Protein AF-A0A8F9TSV1-F1 (afdb_monomer)

Sequence (126 aa):
MSAEQVILVVDRMYGSKIVDLPASAALWIVDSPANQPFISEVKKKFTPAVRGDLSWFKDSPQLSPASLAAQKIDTIEDHHGEYSQHPAYSRLTIIGTSPDGELCALLEKDGFKLTLSNDREIEFER

Foldseek 3Di:
DDAAEEEEELALQCAQVLLVDDLLHAYEYEDHPRHPVCLVVNVVVNDPVHNYHYHYDYDDVVDQSLVVVQVCPVVLCVPFNPVHDVVGHFKYKYFAAFDDPVSQVSVVVVVWDWPDGDHTMTMIGD

pLDDT: mean 92.38, std 8.75, range [43.25, 98.44]

Secondary structure (DSSP, 8-state):
-PPEEEEEE--TT-GGGGGGS-TTSEEEEEE-TTTHHHHHHHHTT--TTSS--EEEEE--TTS-HHHHHHHHHHHHHHHHSTTT-SSPEEEEEEES----HHHHHHHHHTT-EEEEE-SSEEEEE-

Nearest PDB structures (foldseek):
  3ksu-assembly1_B  TM=5.552E-01  e=1.288E-01  Oenococcus oeni PSU-1
  4zb3-assembly1_A-2  TM=4.672E-01  e=3.565E-01  Arabidopsis thaliana
  4zbp-assembly2_C-2  TM=4.546E-01  e=3.345E-01  Arabidopsis thaliana
  2ckd-assembly2_B  TM=3.188E-01  e=4.958E-02  Mycobacterium leprae
  3fxt-assembly1_A  TM=5.021E-01  e=8.153E-01  Homo sapiens

Organism: NCBI:txid2862869

Radius of gyration: 13.69 Å; Cα contacts (8 Å, |Δi|>4): 231; chains: 1; bounding box: 37×27×33 Å

Structure (mmCIF, N/CA/C/O backbone):
data_AF-A0A8F9TSV1-F1
#
_entry.id   AF-A0A8F9TSV1-F1
#
loop_
_atom_site.group_PDB
_atom_site.id
_atom_site.type_symbol
_atom_site.label_atom_id
_atom_site.label_alt_id
_atom_site.label_comp_id
_atom_site.label_asym_id
_atom_site.label_entity_id
_atom_site.label_seq_id
_atom_site.pdbx_PDB_ins_code
_atom_site.Cartn_x
_atom_site.Cartn_y
_atom_site.Cartn_z
_atom_site.occupancy
_atom_site.B_iso_or_equiv
_atom_site.auth_seq_id
_atom_site.auth_comp_id
_atom_site.auth_asym_id
_atom_site.auth_atom_id
_atom_site.pdbx_PDB_model_num
ATOM 1 N N . MET A 1 1 ? 13.103 -13.186 -12.655 1.00 43.25 1 MET A N 1
ATOM 2 C CA . MET A 1 1 ? 13.081 -11.732 -12.393 1.00 43.25 1 MET A CA 1
ATOM 3 C C . MET A 1 1 ? 12.181 -11.539 -11.185 1.00 43.25 1 MET A C 1
ATOM 5 O O . MET A 1 1 ? 11.143 -12.184 -11.154 1.00 43.25 1 MET A O 1
ATOM 9 N N . SER A 1 2 ? 12.604 -10.811 -10.153 1.00 50.31 2 SER A N 1
ATOM 10 C CA . SER A 1 2 ? 11.741 -10.541 -8.994 1.00 50.31 2 SER A CA 1
ATOM 11 C C . SER A 1 2 ? 10.615 -9.596 -9.418 1.00 50.31 2 SER A C 1
ATOM 13 O O . SER A 1 2 ? 10.913 -8.595 -10.072 1.00 50.31 2 SER A O 1
ATOM 15 N N . ALA A 1 3 ? 9.366 -9.913 -9.072 1.00 60.25 3 ALA A N 1
ATOM 16 C CA . ALA A 1 3 ? 8.236 -9.001 -9.236 1.00 60.25 3 ALA A CA 1
ATOM 17 C C . ALA A 1 3 ? 8.532 -7.674 -8.519 1.00 60.25 3 ALA A C 1
ATOM 19 O O . ALA A 1 3 ? 9.012 -7.685 -7.383 1.00 60.25 3 ALA A O 1
ATOM 20 N N . GLU A 1 4 ? 8.288 -6.549 -9.191 1.00 87.94 4 GLU A N 1
ATOM 21 C CA . GLU A 1 4 ? 8.277 -5.239 -8.537 1.00 87.94 4 GLU A CA 1
ATOM 22 C C . GLU A 1 4 ? 7.031 -5.167 -7.648 1.00 87.94 4 GLU A C 1
ATOM 24 O O . GLU A 1 4 ? 5.928 -5.523 -8.079 1.00 87.94 4 GLU A O 1
ATOM 29 N N . GLN A 1 5 ? 7.230 -4.771 -6.391 1.00 93.88 5 GLN A N 1
ATOM 30 C CA . GLN A 1 5 ? 6.201 -4.787 -5.355 1.00 93.88 5 GLN A CA 1
ATOM 31 C C . GLN A 1 5 ? 5.855 -3.364 -4.927 1.00 93.88 5 GLN A C 1
ATOM 33 O O . GLN A 1 5 ? 6.744 -2.577 -4.595 1.00 93.88 5 GLN A O 1
ATOM 38 N N . VAL A 1 6 ? 4.555 -3.085 -4.851 1.00 96.44 6 VAL A N 1
ATOM 39 C CA . VAL A 1 6 ? 3.995 -1.890 -4.217 1.00 96.44 6 VAL A CA 1
ATOM 40 C C . VAL A 1 6 ? 3.291 -2.299 -2.923 1.00 96.44 6 VAL A C 1
ATOM 42 O O . VAL A 1 6 ? 2.554 -3.285 -2.890 1.00 96.44 6 VAL A O 1
ATOM 45 N N . ILE A 1 7 ? 3.504 -1.540 -1.850 1.00 97.69 7 ILE A N 1
ATOM 46 C CA . ILE A 1 7 ? 2.799 -1.681 -0.575 1.00 97.69 7 ILE A CA 1
ATOM 47 C C . ILE A 1 7 ? 2.042 -0.383 -0.298 1.00 97.69 7 ILE A C 1
ATOM 49 O O . ILE A 1 7 ? 2.642 0.674 -0.100 1.00 97.69 7 ILE A O 1
ATOM 53 N N . LEU A 1 8 ? 0.717 -0.478 -0.246 1.00 98.38 8 LEU A N 1
ATOM 54 C CA . L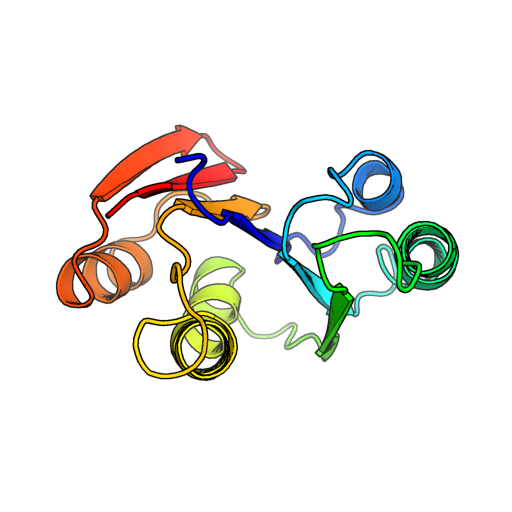EU A 1 8 ? -0.201 0.612 0.050 1.00 98.38 8 LEU A CA 1
ATOM 55 C C . LEU A 1 8 ? -0.738 0.481 1.480 1.00 98.38 8 LEU A C 1
ATOM 57 O O . LEU A 1 8 ? -1.536 -0.399 1.792 1.00 98.38 8 LEU A O 1
ATOM 61 N N . VAL A 1 9 ? -0.332 1.386 2.362 1.00 98.38 9 VAL A N 1
ATOM 62 C CA . VAL A 1 9 ? -0.787 1.459 3.753 1.00 98.38 9 VAL A CA 1
ATOM 63 C C . VAL A 1 9 ? -1.920 2.478 3.867 1.00 98.38 9 VAL A C 1
ATOM 65 O O . VAL A 1 9 ? -1.689 3.688 3.861 1.00 98.38 9 VAL A O 1
ATOM 68 N N . VAL A 1 10 ? -3.147 1.980 4.018 1.00 98.38 10 VAL A N 1
ATOM 69 C CA . VAL A 1 10 ? -4.356 2.762 4.338 1.00 98.38 10 VAL A CA 1
ATOM 70 C C . VAL A 1 10 ? -4.784 2.625 5.805 1.00 98.38 10 VAL A C 1
ATOM 72 O O . VAL A 1 10 ? -5.704 3.316 6.247 1.00 98.38 10 VAL A O 1
ATOM 75 N N . ASP A 1 11 ? -4.100 1.782 6.589 1.00 97.88 11 ASP A N 1
ATOM 76 C CA . ASP A 1 11 ? -4.260 1.727 8.045 1.00 97.88 11 ASP A CA 1
ATOM 77 C C . ASP A 1 11 ? -3.752 3.031 8.683 1.00 97.88 11 ASP A C 1
ATOM 79 O O . ASP A 1 11 ? -2.550 3.300 8.783 1.00 97.88 11 ASP A O 1
ATOM 83 N N . ARG A 1 12 ? -4.695 3.844 9.161 1.00 97.25 12 ARG A N 1
ATOM 84 C CA . ARG A 1 12 ? -4.418 5.110 9.852 1.00 97.25 12 ARG A CA 1
ATOM 85 C C . ARG A 1 12 ? -3.692 4.920 11.178 1.00 97.25 12 ARG A C 1
ATOM 87 O O . ARG A 1 12 ? -3.154 5.895 11.689 1.00 97.25 12 ARG A O 1
ATOM 94 N N . MET A 1 13 ? -3.698 3.715 11.739 1.00 97.38 13 MET A N 1
ATOM 95 C CA . MET A 1 13 ? -3.101 3.371 13.028 1.00 97.38 13 MET A CA 1
ATOM 96 C C . MET A 1 13 ? -1.909 2.415 12.884 1.00 97.38 13 MET A C 1
ATOM 98 O O . MET A 1 13 ? -1.465 1.849 13.886 1.00 97.38 13 MET A O 1
ATOM 102 N N . TYR A 1 14 ? -1.368 2.244 11.672 1.00 97.31 14 TYR A N 1
ATOM 103 C CA . TYR A 1 14 ? -0.242 1.337 11.431 1.00 97.31 14 TYR A CA 1
ATOM 104 C C . TYR A 1 14 ? 0.999 1.734 12.243 1.00 97.31 14 TYR A C 1
ATOM 106 O O . TYR A 1 14 ? 1.667 0.885 12.843 1.00 97.31 14 TYR A O 1
ATOM 114 N N . GLY A 1 15 ? 1.252 3.043 12.326 1.00 96.38 15 GLY A N 1
ATOM 115 C CA . GLY A 1 15 ? 2.200 3.655 13.245 1.00 96.38 15 GLY A CA 1
ATOM 116 C C . GLY A 1 15 ? 3.633 3.179 13.038 1.00 96.38 15 GLY A C 1
ATOM 117 O O . GLY A 1 15 ? 4.152 3.179 11.924 1.00 96.38 15 GLY A O 1
ATOM 118 N N . SER A 1 16 ? 4.287 2.760 14.122 1.00 96.62 16 SER A N 1
ATOM 119 C CA . SER A 1 16 ? 5.706 2.383 14.107 1.00 96.62 16 SER A CA 1
ATOM 120 C C . SER A 1 16 ? 6.018 1.196 13.199 1.00 96.62 16 SER A C 1
ATOM 122 O O . SER A 1 16 ? 7.150 1.067 12.746 1.00 96.62 16 SER A O 1
ATOM 124 N N . LYS A 1 17 ? 5.024 0.357 12.884 1.00 96.31 17 LYS A N 1
ATOM 125 C CA . LYS A 1 17 ? 5.196 -0.811 12.007 1.00 96.31 17 LYS A CA 1
ATOM 126 C C . LYS A 1 17 ? 5.597 -0.434 10.582 1.00 96.31 17 LYS A C 1
ATOM 128 O O . LYS A 1 17 ? 6.139 -1.274 9.873 1.00 96.31 17 LYS A O 1
ATOM 133 N N . ILE A 1 18 ? 5.377 0.818 10.161 1.00 94.69 18 ILE A N 1
ATOM 134 C CA . ILE A 1 18 ? 5.875 1.320 8.870 1.00 94.69 18 ILE A CA 1
ATOM 135 C C . ILE A 1 18 ? 7.394 1.140 8.779 1.00 94.69 18 ILE A C 1
ATOM 137 O O . ILE A 1 18 ? 7.917 0.821 7.715 1.00 94.69 18 ILE A O 1
ATOM 141 N N . VAL A 1 19 ? 8.110 1.317 9.894 1.00 93.50 19 VAL A N 1
ATOM 142 C CA . VAL A 1 19 ? 9.570 1.209 9.933 1.00 93.50 19 VAL A CA 1
ATOM 143 C C . VAL A 1 19 ? 10.024 -0.192 9.521 1.00 93.50 19 VAL A C 1
ATOM 145 O O . VAL A 1 19 ? 11.077 -0.315 8.906 1.00 93.50 19 VAL A O 1
ATOM 148 N N . ASP A 1 20 ? 9.238 -1.233 9.768 1.00 94.31 20 ASP A N 1
ATOM 149 C CA . ASP A 1 20 ? 9.617 -2.611 9.449 1.00 94.31 20 ASP A CA 1
ATOM 150 C C . ASP A 1 20 ? 9.294 -3.015 8.000 1.00 94.31 20 ASP A C 1
ATOM 152 O O . ASP A 1 20 ? 9.679 -4.102 7.566 1.00 94.31 20 ASP A O 1
ATOM 156 N N . LEU A 1 21 ? 8.626 -2.148 7.227 1.00 93.81 21 LEU A N 1
ATOM 157 C CA . LEU A 1 21 ? 8.321 -2.420 5.824 1.00 93.81 21 LEU A CA 1
ATOM 158 C C . LEU A 1 21 ? 9.599 -2.462 4.965 1.00 93.81 21 LEU A C 1
ATOM 160 O O . LEU A 1 21 ? 10.541 -1.691 5.192 1.00 93.81 21 LEU A O 1
ATOM 164 N N . PRO A 1 22 ? 9.647 -3.350 3.956 1.00 91.94 22 PRO A N 1
ATOM 165 C CA . PRO A 1 22 ? 10.830 -3.525 3.130 1.00 91.94 22 PRO A CA 1
ATOM 166 C C . PRO A 1 22 ? 11.085 -2.283 2.273 1.00 91.94 22 PRO A C 1
ATOM 168 O O . PRO A 1 22 ? 10.268 -1.908 1.439 1.00 91.94 22 PRO A O 1
ATOM 171 N N . ALA A 1 23 ? 12.273 -1.692 2.410 1.00 87.88 23 ALA A N 1
ATOM 172 C CA . ALA A 1 23 ? 12.673 -0.537 1.601 1.00 87.88 23 ALA A CA 1
ATOM 173 C C . ALA A 1 23 ? 12.895 -0.882 0.113 1.00 87.88 23 ALA A C 1
ATOM 175 O O . ALA A 1 23 ? 13.031 0.005 -0.718 1.00 87.88 23 ALA A O 1
ATOM 176 N N . SER A 1 24 ? 12.950 -2.171 -0.240 1.00 89.25 24 SER A N 1
ATOM 177 C CA . SER A 1 24 ? 13.016 -2.622 -1.634 1.00 89.25 24 SER A CA 1
ATOM 178 C C . SER A 1 24 ? 11.682 -2.522 -2.377 1.00 89.25 24 SER A C 1
ATOM 180 O O . SER A 1 24 ? 11.692 -2.675 -3.592 1.00 89.25 24 SER A O 1
ATOM 182 N N . ALA A 1 25 ? 10.567 -2.315 -1.670 1.00 91.69 25 ALA A N 1
ATOM 183 C CA .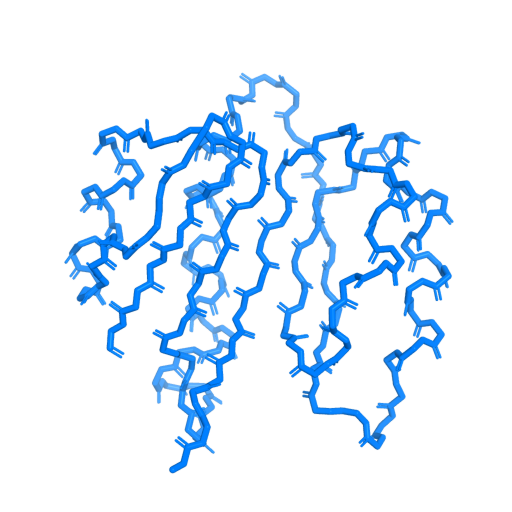 ALA A 1 25 ? 9.251 -2.108 -2.263 1.00 91.69 25 ALA A CA 1
ATOM 184 C C . ALA A 1 25 ? 8.932 -0.613 -2.377 1.00 91.69 25 ALA A C 1
ATOM 186 O O . ALA A 1 25 ? 9.420 0.198 -1.586 1.00 91.69 25 ALA A O 1
ATOM 187 N N . ALA A 1 26 ? 8.075 -0.273 -3.333 1.00 93.69 26 ALA A N 1
ATOM 188 C CA . ALA A 1 26 ? 7.448 1.035 -3.416 1.00 93.69 26 ALA A CA 1
ATOM 189 C C . ALA A 1 26 ? 6.416 1.187 -2.292 1.00 93.69 26 ALA A C 1
ATOM 191 O O . ALA A 1 26 ? 5.482 0.391 -2.199 1.00 93.69 26 ALA A O 1
ATOM 192 N N . LEU A 1 27 ? 6.578 2.174 -1.412 1.00 95.81 27 LEU A N 1
ATOM 193 C CA . LEU A 1 27 ? 5.703 2.387 -0.260 1.00 95.81 27 LEU A CA 1
ATOM 194 C C . LEU A 1 27 ? 4.805 3.601 -0.475 1.00 95.81 27 LEU A C 1
ATOM 196 O O . LEU A 1 27 ? 5.285 4.720 -0.640 1.00 95.81 27 LEU A O 1
ATOM 200 N N . TRP A 1 28 ? 3.497 3.387 -0.373 1.00 97.75 28 TRP A N 1
ATOM 201 C CA . TRP A 1 28 ? 2.473 4.427 -0.406 1.00 97.75 28 TRP A CA 1
ATOM 202 C C . TRP A 1 28 ? 1.739 4.458 0.928 1.00 97.75 28 TRP A C 1
ATOM 204 O O . TRP A 1 28 ? 1.152 3.460 1.329 1.00 97.75 28 TRP A O 1
ATOM 214 N N . ILE A 1 29 ? 1.767 5.584 1.642 1.00 97.88 29 ILE A N 1
ATOM 215 C CA . ILE A 1 29 ? 1.301 5.639 3.036 1.00 97.88 29 ILE A CA 1
ATOM 216 C C . ILE A 1 29 ? 0.301 6.772 3.246 1.00 97.88 29 ILE A C 1
ATOM 218 O O . ILE A 1 29 ? 0.567 7.923 2.895 1.00 97.88 29 ILE A O 1
ATOM 222 N N . VAL A 1 30 ? -0.826 6.469 3.891 1.00 97.94 30 VAL A N 1
ATOM 223 C CA . VAL A 1 30 ? -1.744 7.504 4.370 1.00 97.94 30 VAL A CA 1
ATOM 224 C C . VAL A 1 30 ? -1.091 8.334 5.483 1.00 97.94 30 VAL A C 1
ATOM 226 O O . VAL A 1 30 ? -0.650 7.811 6.511 1.00 97.94 30 VAL A O 1
ATOM 229 N N . ASP A 1 31 ? -1.048 9.647 5.279 1.00 96.38 31 ASP A N 1
ATOM 230 C CA . ASP A 1 31 ? -0.580 10.632 6.251 1.00 96.38 31 ASP A CA 1
ATOM 231 C C . ASP A 1 31 ? -1.643 10.825 7.338 1.00 96.38 31 ASP A C 1
ATOM 233 O O . ASP A 1 31 ? -2.613 11.570 7.175 1.00 96.38 31 ASP A O 1
ATOM 237 N N . SER A 1 32 ? -1.470 10.091 8.436 1.00 96.69 32 SER A N 1
ATOM 238 C CA . SER A 1 32 ? -2.309 10.142 9.631 1.00 96.69 32 SER A CA 1
ATOM 239 C C . SER A 1 32 ? -1.486 10.580 10.848 1.00 96.69 32 SER A C 1
ATOM 241 O O . SER A 1 32 ? -0.268 10.379 10.869 1.00 96.69 32 SER A O 1
ATOM 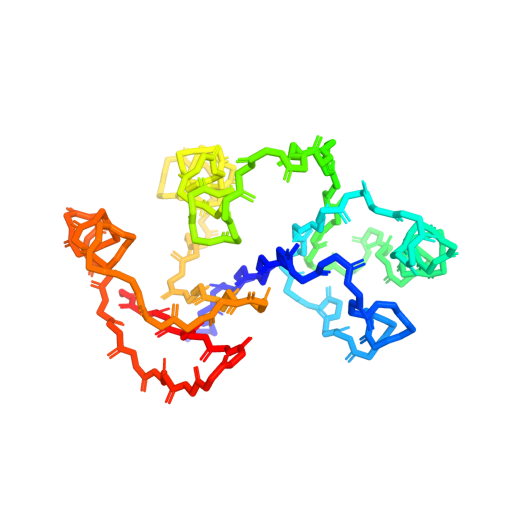243 N N . PRO A 1 33 ? -2.121 11.075 11.929 1.00 96.69 33 PRO A N 1
ATOM 244 C CA . PRO A 1 33 ? -1.406 11.424 13.157 1.00 96.69 33 PRO A CA 1
ATOM 245 C C . PRO A 1 33 ? -0.550 10.290 13.745 1.00 96.69 33 PRO A C 1
ATOM 247 O O . PRO A 1 33 ? 0.478 10.566 14.357 1.00 96.69 33 PRO A O 1
ATOM 250 N N . ALA A 1 34 ? -0.949 9.023 13.567 1.00 97.25 34 ALA A N 1
ATOM 251 C CA . ALA A 1 34 ? -0.180 7.883 14.067 1.00 97.25 34 ALA A CA 1
ATOM 252 C C . 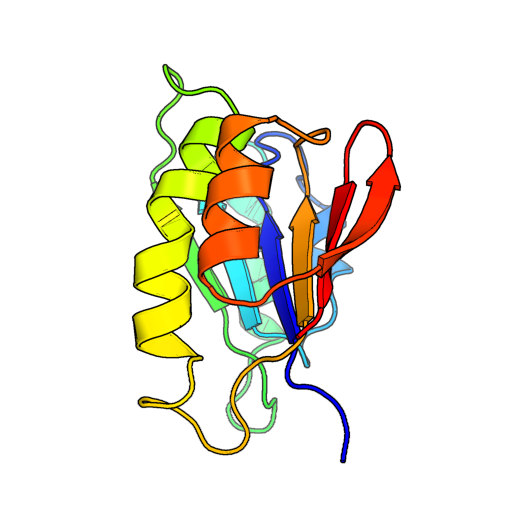ALA A 1 34 ? 0.976 7.490 13.134 1.00 97.25 34 ALA A C 1
ATOM 254 O O . ALA A 1 34 ? 2.011 7.038 13.616 1.00 97.25 34 ALA A O 1
ATOM 255 N N . ASN A 1 35 ? 0.820 7.669 11.819 1.00 97.19 35 ASN A N 1
ATOM 256 C CA . ASN A 1 35 ? 1.820 7.294 10.818 1.00 97.19 35 ASN A CA 1
ATOM 257 C C . ASN A 1 35 ? 2.898 8.376 10.647 1.00 97.19 35 ASN A C 1
ATOM 259 O O . ASN A 1 35 ? 4.078 8.060 10.484 1.00 97.19 35 ASN A O 1
ATOM 263 N N . GLN A 1 36 ? 2.504 9.652 10.721 1.00 94.88 36 GLN A N 1
ATOM 264 C CA . GLN A 1 36 ? 3.341 10.811 10.404 1.00 94.88 36 GLN A CA 1
ATOM 265 C C . GLN A 1 36 ? 4.704 10.828 11.120 1.00 94.88 36 GLN A C 1
ATOM 267 O O . GLN A 1 36 ? 5.708 11.057 10.433 1.00 94.88 36 GLN A O 1
ATOM 272 N N . PRO A 1 37 ? 4.808 10.521 12.433 1.00 95.19 37 PRO A N 1
ATOM 273 C CA . PRO A 1 37 ? 6.099 10.533 13.123 1.00 95.19 37 PRO A CA 1
ATOM 274 C C . PRO A 1 37 ? 7.124 9.582 12.488 1.00 95.19 37 PRO A C 1
ATOM 276 O O . PRO A 1 37 ? 8.316 9.893 12.424 1.00 95.19 37 PRO A O 1
ATOM 279 N N . PHE A 1 38 ? 6.654 8.454 11.951 1.00 95.50 38 PHE A N 1
ATOM 280 C CA . PHE A 1 38 ? 7.491 7.378 11.426 1.00 95.50 38 PHE A CA 1
ATOM 281 C C . PHE A 1 38 ? 7.822 7.534 9.939 1.00 95.50 38 PHE A C 1
ATOM 283 O O . PHE A 1 38 ? 8.841 7.008 9.495 1.00 95.50 38 PHE A O 1
ATOM 290 N N . ILE A 1 39 ? 7.052 8.316 9.170 1.00 90.81 39 ILE A N 1
ATOM 291 C CA . ILE A 1 39 ? 7.360 8.603 7.753 1.00 90.81 39 ILE A CA 1
ATOM 292 C C . ILE A 1 39 ? 8.767 9.210 7.620 1.00 90.81 39 ILE A C 1
ATOM 294 O O . ILE A 1 39 ? 9.537 8.838 6.732 1.00 90.81 39 ILE A O 1
ATOM 298 N N . SER A 1 40 ? 9.143 10.109 8.536 1.00 86.31 40 SER A N 1
ATOM 299 C CA . SER A 1 40 ? 10.471 10.740 8.536 1.00 86.31 40 SER A CA 1
ATOM 300 C C . SER A 1 40 ? 11.614 9.752 8.801 1.00 86.31 40 SER A C 1
ATOM 302 O O . SER A 1 40 ? 12.710 9.902 8.257 1.00 86.31 40 SER A O 1
ATOM 304 N N . GLU A 1 41 ? 11.364 8.733 9.621 1.00 89.19 41 GLU A N 1
ATOM 305 C CA . GLU A 1 41 ? 12.322 7.682 9.944 1.00 89.19 41 GLU A CA 1
ATOM 306 C C . GLU A 1 41 ? 12.483 6.716 8.772 1.00 89.19 41 GLU A C 1
ATOM 308 O O . GLU A 1 41 ? 13.602 6.410 8.362 1.00 89.19 41 GLU A O 1
ATOM 313 N N . VAL A 1 42 ? 11.363 6.321 8.171 1.00 88.31 42 VAL A N 1
ATOM 314 C CA . VAL A 1 42 ? 11.309 5.446 6.999 1.00 88.31 42 VAL A CA 1
ATOM 315 C C . VAL A 1 42 ? 12.028 6.094 5.824 1.00 88.31 42 VAL A C 1
ATOM 317 O O . VAL A 1 42 ? 12.846 5.441 5.185 1.00 88.31 42 VAL A O 1
ATOM 320 N N . LYS A 1 43 ? 11.851 7.403 5.609 1.00 87.62 43 LYS A N 1
ATOM 321 C CA . LYS A 1 43 ? 12.547 8.155 4.554 1.00 87.62 43 LYS A CA 1
ATOM 322 C C . LYS A 1 43 ? 14.071 8.009 4.606 1.00 87.62 43 LYS A C 1
ATOM 324 O O . LYS A 1 43 ? 14.708 8.010 3.560 1.00 87.62 43 LYS A O 1
ATOM 329 N N . LYS A 1 44 ? 14.671 7.837 5.790 1.00 87.44 44 LYS A N 1
ATOM 330 C CA . LYS A 1 44 ? 16.128 7.631 5.927 1.00 87.44 44 LYS A CA 1
ATOM 331 C C . LYS A 1 44 ? 16.598 6.300 5.327 1.00 87.44 44 LYS A C 1
ATOM 333 O O . LYS A 1 44 ? 17.780 6.165 5.029 1.00 87.44 44 LYS A O 1
ATOM 338 N N . LYS A 1 45 ? 15.691 5.331 5.159 1.00 84.31 45 LYS A N 1
ATOM 339 C CA . LYS A 1 45 ? 15.956 4.024 4.539 1.00 84.31 45 LYS A CA 1
ATOM 340 C C . LYS A 1 45 ? 15.939 4.093 3.011 1.00 84.31 45 LYS A C 1
ATOM 342 O O . LYS A 1 45 ? 16.640 3.320 2.369 1.00 84.31 45 LYS A O 1
ATOM 347 N N . PHE A 1 46 ? 15.191 5.035 2.439 1.00 81.50 46 PHE A N 1
ATOM 348 C CA . PHE A 1 46 ? 15.093 5.253 0.997 1.00 81.50 46 PHE A CA 1
ATOM 349 C C . PHE A 1 46 ? 16.237 6.155 0.528 1.00 81.50 46 PHE A C 1
ATOM 351 O O . PHE A 1 46 ? 16.142 7.382 0.517 1.00 81.50 46 PHE A O 1
ATOM 358 N N . THR A 1 47 ? 17.364 5.526 0.193 1.00 78.75 47 THR A N 1
ATOM 359 C CA . THR A 1 47 ? 18.541 6.192 -0.390 1.00 78.75 47 THR A CA 1
ATOM 360 C C . THR A 1 47 ? 18.574 5.976 -1.906 1.00 78.75 47 THR A C 1
ATOM 362 O O . THR A 1 47 ? 17.940 5.039 -2.379 1.00 78.75 47 THR A O 1
ATOM 365 N N . PRO A 1 48 ? 19.357 6.745 -2.689 1.00 72.50 48 PRO A N 1
ATOM 366 C CA . PRO A 1 48 ? 19.479 6.515 -4.135 1.00 72.50 48 PRO A CA 1
ATOM 367 C C . PRO A 1 48 ? 19.970 5.111 -4.534 1.00 72.50 48 PRO A C 1
ATOM 369 O O . PRO A 1 48 ? 19.824 4.718 -5.684 1.00 72.50 48 PRO A O 1
ATOM 372 N N . ALA A 1 49 ? 20.585 4.367 -3.607 1.00 66.19 49 ALA A N 1
ATOM 373 C CA . ALA A 1 49 ? 21.031 2.990 -3.825 1.00 66.19 49 ALA A CA 1
ATOM 374 C C . ALA A 1 49 ? 19.923 1.944 -3.585 1.00 66.19 49 ALA A C 1
ATOM 376 O O . ALA A 1 49 ? 20.123 0.761 -3.854 1.00 66.19 49 ALA A O 1
ATOM 377 N N . VAL A 1 50 ? 18.777 2.361 -3.045 1.00 74.19 50 VAL A N 1
ATOM 378 C CA . VAL A 1 50 ? 17.617 1.514 -2.773 1.00 74.19 50 VAL A CA 1
ATOM 379 C C . VAL A 1 50 ? 16.626 1.658 -3.924 1.00 74.19 50 VAL A C 1
ATOM 381 O O . VAL A 1 50 ? 16.380 2.759 -4.400 1.00 74.19 50 VAL A O 1
ATOM 384 N N . ARG A 1 51 ? 16.086 0.525 -4.384 1.00 70.44 51 ARG A N 1
ATOM 385 C CA . ARG A 1 51 ? 15.200 0.459 -5.556 1.00 70.44 51 ARG A CA 1
ATOM 386 C C . ARG A 1 51 ? 13.791 0.987 -5.285 1.00 70.44 51 ARG A C 1
ATOM 388 O O . ARG A 1 51 ? 13.177 1.520 -6.199 1.00 70.44 51 ARG A O 1
ATOM 395 N N . GLY A 1 52 ? 13.289 0.808 -4.063 1.00 78.31 52 GLY A N 1
ATOM 396 C CA . GLY A 1 52 ? 11.959 1.275 -3.690 1.00 78.31 52 GLY A CA 1
ATOM 397 C C . GLY A 1 52 ? 11.881 2.797 -3.612 1.00 78.31 52 GLY A C 1
ATOM 398 O O . GLY A 1 52 ? 12.894 3.496 -3.548 1.00 78.31 52 GLY A O 1
ATOM 399 N N . ASP A 1 53 ? 10.659 3.304 -3.557 1.00 87.31 53 ASP A N 1
ATOM 400 C CA . ASP A 1 53 ? 10.342 4.703 -3.314 1.00 87.31 53 ASP A CA 1
ATOM 401 C C . ASP A 1 53 ? 9.368 4.851 -2.137 1.00 87.31 53 ASP A C 1
ATOM 403 O O . ASP A 1 53 ? 8.773 3.891 -1.651 1.00 87.31 53 ASP A O 1
ATOM 407 N N . LEU A 1 54 ? 9.264 6.073 -1.619 1.00 92.31 54 LEU A N 1
ATOM 408 C CA . LEU A 1 54 ? 8.365 6.406 -0.523 1.00 92.31 54 LEU A CA 1
ATOM 409 C C . LEU A 1 54 ? 7.496 7.590 -0.930 1.00 92.31 54 LEU A C 1
ATOM 411 O O . LEU A 1 54 ? 7.992 8.710 -1.076 1.00 92.31 54 LEU A O 1
ATOM 415 N N . SER A 1 55 ? 6.198 7.338 -1.009 1.00 94.94 55 SER A N 1
ATOM 416 C CA . SER A 1 55 ? 5.146 8.316 -1.246 1.00 94.94 55 SER A CA 1
ATOM 417 C C . SER A 1 55 ? 4.185 8.343 -0.059 1.00 94.94 55 SER A C 1
ATOM 419 O O . SER A 1 55 ? 3.854 7.315 0.532 1.00 94.94 55 SER A O 1
ATOM 421 N N . TRP A 1 56 ? 3.706 9.530 0.305 1.00 95.12 56 TRP A N 1
ATOM 422 C CA . TRP A 1 56 ? 2.633 9.678 1.286 1.00 95.12 56 TRP A CA 1
ATOM 423 C C . TRP A 1 56 ? 1.545 10.600 0.752 1.00 95.12 56 TRP A C 1
ATOM 425 O O . TRP A 1 56 ? 1.810 11.516 -0.028 1.00 95.12 56 TRP A O 1
ATOM 435 N 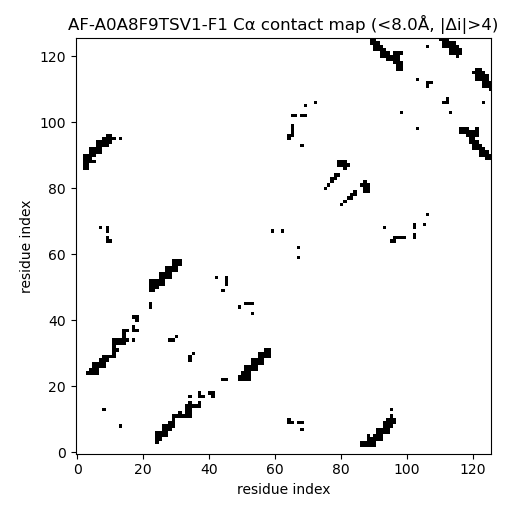N . PHE A 1 57 ? 0.307 10.353 1.167 1.00 96.69 57 PHE A N 1
ATOM 436 C CA . PHE A 1 57 ? -0.862 11.084 0.688 1.00 96.69 57 PHE A CA 1
ATOM 437 C C . PHE A 1 57 ? -1.771 11.485 1.844 1.00 96.69 57 PHE A C 1
ATOM 439 O O . PHE A 1 57 ? -1.842 10.804 2.863 1.00 96.69 57 PHE A O 1
ATOM 446 N N . LYS A 1 58 ? -2.481 12.604 1.678 1.00 96.56 58 LYS A N 1
ATOM 447 C CA . LYS A 1 58 ? -3.389 13.123 2.706 1.00 96.56 58 LYS A CA 1
ATOM 448 C C . LYS A 1 58 ? -4.494 12.118 3.021 1.00 96.56 58 LYS A C 1
ATOM 450 O O . LYS A 1 58 ? -5.114 11.576 2.106 1.00 96.56 58 LYS A O 1
ATOM 455 N N . ASP A 1 59 ? -4.779 11.944 4.307 1.00 96.56 59 ASP A N 1
ATOM 456 C CA . ASP A 1 59 ? -5.950 11.196 4.748 1.00 96.56 59 ASP A CA 1
ATOM 457 C C . ASP A 1 59 ? -7.261 11.872 4.303 1.00 96.56 59 ASP A C 1
ATOM 459 O O . ASP A 1 59 ? -7.356 13.092 4.151 1.00 96.56 59 ASP A O 1
ATOM 463 N N . SER A 1 60 ? -8.288 11.050 4.118 1.00 96.06 60 SER A N 1
ATOM 464 C CA . SER A 1 60 ? -9.688 11.436 3.957 1.00 96.06 60 SER A CA 1
ATOM 465 C C . SER A 1 60 ? -10.520 10.653 4.980 1.00 96.06 60 SER A C 1
ATOM 467 O O . SER A 1 60 ? -11.010 9.569 4.656 1.00 96.06 60 SER A O 1
ATOM 469 N N . PRO A 1 61 ? -10.664 11.156 6.224 1.00 92.69 61 PRO A N 1
ATOM 470 C CA . PRO A 1 61 ? -11.267 10.421 7.346 1.00 92.69 61 PRO A CA 1
ATOM 471 C C . PRO A 1 61 ? -12.707 9.947 7.114 1.00 92.69 61 PRO A C 1
ATOM 473 O O . PRO A 1 61 ? -13.167 9.011 7.759 1.00 92.69 61 PRO A O 1
ATOM 476 N N . GLN A 1 62 ? -13.422 10.593 6.194 1.00 96.38 62 GLN A N 1
ATOM 477 C CA . GLN A 1 62 ? -14.775 10.236 5.778 1.00 96.38 62 GLN A CA 1
ATOM 478 C C . GLN A 1 62 ? -14.842 8.974 4.903 1.00 96.38 62 GLN A C 1
ATOM 480 O O . GLN A 1 62 ? -15.929 8.446 4.690 1.00 96.38 62 GLN A O 1
ATOM 485 N N . LEU A 1 63 ? -13.708 8.509 4.370 1.00 96.75 63 LEU A N 1
ATOM 486 C CA . LEU A 1 63 ? -13.630 7.312 3.537 1.00 96.75 63 LEU A CA 1
ATOM 487 C C . LEU A 1 63 ? -13.261 6.083 4.365 1.00 96.75 63 LEU A C 1
ATOM 489 O O . LEU A 1 63 ? -12.381 6.130 5.237 1.00 96.75 63 LEU A O 1
ATOM 493 N N . SER A 1 64 ? -13.875 4.955 4.007 1.00 96.88 64 SER A N 1
ATOM 494 C CA . SER A 1 64 ? -13.405 3.643 4.445 1.00 96.88 64 SER A CA 1
ATOM 495 C C . SER A 1 64 ? -11.966 3.402 3.949 1.00 96.88 64 SER A C 1
ATOM 497 O O . SER A 1 64 ? -11.549 4.001 2.952 1.00 96.88 64 SER A O 1
ATOM 499 N N . PRO A 1 65 ? -11.185 2.530 4.611 1.00 97.19 65 PRO A N 1
ATOM 500 C CA . PRO A 1 65 ? -9.858 2.156 4.122 1.00 97.19 65 PRO A CA 1
ATOM 501 C C . PRO A 1 65 ? -9.876 1.590 2.695 1.00 97.19 65 PRO A C 1
ATOM 503 O O . PRO A 1 65 ? -9.028 1.967 1.892 1.00 97.19 65 PRO A O 1
ATOM 506 N N . ALA A 1 66 ? -10.874 0.766 2.351 1.00 97.25 66 ALA A N 1
ATOM 507 C CA . ALA A 1 66 ? -11.038 0.216 1.006 1.00 97.25 66 ALA A CA 1
ATOM 508 C C . ALA A 1 66 ? -11.280 1.310 -0.045 1.00 97.25 66 ALA A C 1
ATOM 510 O O . ALA A 1 66 ? -10.594 1.352 -1.064 1.00 97.25 66 ALA A O 1
ATOM 511 N N . SER A 1 67 ? -12.194 2.251 0.221 1.00 97.56 67 SER A N 1
ATOM 512 C CA . SER A 1 67 ? -12.456 3.367 -0.696 1.00 97.56 67 SER A CA 1
ATOM 513 C C . SER A 1 67 ? -11.256 4.311 -0.807 1.00 97.56 67 SER A C 1
ATOM 515 O O . SER A 1 67 ? -10.991 4.851 -1.880 1.00 97.56 67 SER A O 1
ATOM 517 N N . LEU A 1 68 ? -10.509 4.510 0.283 1.00 97.44 68 LEU A N 1
ATOM 518 C CA . LEU A 1 68 ? -9.266 5.277 0.256 1.00 97.44 68 LEU A CA 1
ATOM 519 C C . LEU A 1 68 ? -8.196 4.581 -0.596 1.00 97.44 68 LEU A C 1
ATOM 521 O O . LEU A 1 68 ? -7.508 5.257 -1.359 1.00 97.44 68 LEU A O 1
ATOM 525 N N . ALA A 1 69 ? -8.085 3.252 -0.499 1.00 97.94 69 ALA A N 1
ATOM 526 C CA . ALA A 1 69 ? -7.179 2.461 -1.326 1.00 97.94 69 ALA A CA 1
ATOM 527 C C . ALA A 1 69 ? -7.558 2.548 -2.810 1.00 97.94 69 ALA A C 1
ATOM 529 O O . ALA A 1 69 ? -6.698 2.839 -3.638 1.00 97.94 69 ALA A O 1
ATOM 530 N N . ALA A 1 70 ? -8.849 2.404 -3.130 1.00 97.25 70 ALA A N 1
ATOM 531 C CA . ALA A 1 70 ? -9.368 2.518 -4.492 1.00 97.25 70 ALA A CA 1
ATOM 532 C C . ALA A 1 70 ? -8.978 3.854 -5.156 1.00 97.25 70 ALA A C 1
ATOM 534 O O . ALA A 1 70 ? -8.542 3.872 -6.300 1.00 97.25 70 ALA A O 1
ATOM 535 N N . GLN A 1 71 ? -9.017 4.972 -4.417 1.00 96.62 71 GLN A N 1
ATOM 536 C CA . GLN A 1 71 ? -8.600 6.294 -4.919 1.00 96.62 71 GLN A CA 1
ATOM 537 C C . GLN A 1 71 ? -7.095 6.450 -5.194 1.00 96.62 71 GLN A C 1
ATOM 539 O O . GLN A 1 71 ? -6.653 7.535 -5.597 1.00 96.62 71 GLN A O 1
ATOM 544 N N . LYS A 1 72 ? -6.278 5.444 -4.879 1.00 97.19 72 LYS A N 1
ATOM 545 C CA . LYS A 1 72 ? -4.833 5.464 -5.128 1.00 97.19 72 LYS A CA 1
ATOM 546 C C . LYS A 1 72 ? -4.403 4.497 -6.220 1.00 97.19 72 LYS A C 1
ATOM 548 O O . LYS A 1 72 ? -3.285 4.661 -6.691 1.00 97.19 72 LYS A O 1
ATOM 553 N N . ILE A 1 73 ? -5.260 3.564 -6.641 1.00 96.31 73 ILE A N 1
ATOM 554 C CA . ILE A 1 73 ? -4.906 2.543 -7.636 1.00 96.31 73 ILE A CA 1
ATOM 555 C C . ILE A 1 73 ? -4.454 3.185 -8.948 1.00 96.31 73 ILE A C 1
ATOM 557 O O . ILE A 1 73 ? -3.317 2.959 -9.342 1.00 96.31 73 ILE A O 1
ATOM 561 N N . ASP A 1 74 ? -5.252 4.083 -9.534 1.00 94.75 74 ASP A N 1
ATOM 562 C CA . ASP A 1 74 ? -4.889 4.755 -10.793 1.00 94.75 74 ASP A CA 1
ATOM 563 C C . ASP A 1 74 ? -3.553 5.510 -10.689 1.00 94.75 74 ASP A C 1
ATOM 565 O O . ASP A 1 74 ? -2.706 5.428 -11.569 1.00 94.75 74 ASP A O 1
ATOM 569 N N . THR A 1 75 ? -3.313 6.210 -9.575 1.00 95.62 75 THR A N 1
ATOM 570 C CA . THR A 1 75 ? -2.055 6.952 -9.373 1.00 95.62 75 THR A CA 1
ATOM 571 C C . THR A 1 75 ? -0.856 6.018 -9.189 1.00 95.62 75 THR A C 1
ATOM 573 O O . THR A 1 75 ? 0.243 6.327 -9.641 1.00 95.62 75 THR A O 1
ATOM 576 N N . ILE A 1 76 ? -1.043 4.883 -8.515 1.00 95.50 76 ILE A N 1
ATOM 577 C CA . ILE A 1 76 ? -0.004 3.857 -8.383 1.00 95.50 76 ILE A CA 1
ATOM 578 C C . ILE A 1 76 ? 0.300 3.249 -9.755 1.00 95.50 76 ILE A C 1
ATOM 580 O O . ILE A 1 76 ? 1.472 3.096 -10.099 1.00 95.50 76 ILE A O 1
ATOM 584 N N . GLU A 1 77 ? -0.729 2.954 -10.549 1.00 94.12 77 GLU A N 1
ATOM 585 C CA . GLU A 1 77 ? -0.584 2.442 -11.911 1.00 94.12 77 GLU A CA 1
ATOM 586 C C . GLU A 1 77 ? 0.173 3.439 -12.799 1.00 94.12 77 GLU A C 1
ATOM 588 O O . GLU A 1 77 ? 1.138 3.060 -13.459 1.00 94.12 77 GLU A O 1
ATOM 593 N N . ASP A 1 78 ? -0.156 4.730 -12.720 1.00 93.81 78 ASP A N 1
ATOM 594 C CA . ASP A 1 78 ? 0.552 5.796 -13.438 1.00 93.81 78 ASP A CA 1
ATOM 595 C C . ASP A 1 78 ? 2.038 5.897 -13.050 1.00 93.81 78 ASP A C 1
ATOM 597 O O . ASP A 1 78 ? 2.857 6.357 -13.845 1.00 93.81 78 ASP A O 1
ATOM 601 N N . HIS A 1 79 ? 2.426 5.487 -11.841 1.00 91.38 79 HIS A N 1
ATOM 602 C CA . HIS A 1 79 ? 3.809 5.581 -11.360 1.00 91.38 79 HIS A CA 1
ATOM 603 C C . HIS A 1 79 ? 4.625 4.302 -11.588 1.00 91.38 79 HIS A C 1
ATOM 605 O O . HIS A 1 79 ? 5.823 4.384 -11.875 1.00 91.38 79 HIS A O 1
ATOM 611 N N . HIS A 1 80 ? 3.997 3.133 -11.461 1.00 92.50 80 HIS A N 1
ATOM 612 C CA . HIS A 1 80 ? 4.681 1.836 -11.394 1.00 92.50 80 HIS A CA 1
ATOM 613 C C . HIS A 1 80 ? 4.221 0.832 -12.457 1.00 92.50 80 HIS A C 1
ATOM 615 O O . HIS A 1 80 ? 4.815 -0.243 -12.582 1.00 92.50 80 HIS A O 1
ATOM 621 N N . GLY A 1 81 ? 3.162 1.154 -13.200 1.00 91.06 81 GLY A N 1
ATOM 622 C CA . GLY A 1 81 ? 2.567 0.313 -14.230 1.00 91.06 81 GLY A CA 1
ATOM 623 C C . GLY A 1 81 ? 3.415 0.180 -15.494 1.00 91.06 81 GLY A C 1
ATOM 624 O O . GLY A 1 81 ? 4.517 0.724 -15.618 1.00 91.06 81 GLY A O 1
ATOM 625 N N . GLU A 1 82 ? 2.874 -0.562 -16.460 1.00 90.81 82 GLU A N 1
ATOM 626 C CA . GLU A 1 82 ? 3.571 -0.968 -17.692 1.00 90.81 82 GLU A CA 1
ATOM 627 C C . GLU A 1 82 ? 4.043 0.187 -18.577 1.00 90.81 82 GLU A C 1
ATOM 629 O O . GLU A 1 82 ? 5.031 0.050 -19.301 1.00 90.81 82 GLU A O 1
ATOM 634 N N . TYR A 1 83 ? 3.379 1.338 -18.484 1.00 88.31 83 TYR A N 1
ATOM 635 C CA . TYR A 1 83 ? 3.725 2.531 -19.253 1.00 88.31 83 TYR A CA 1
ATOM 636 C C . TYR A 1 83 ? 4.781 3.412 -18.574 1.00 88.31 83 TYR A C 1
ATOM 638 O O . TYR A 1 83 ? 5.279 4.345 -19.207 1.00 88.31 83 TYR A O 1
ATOM 646 N N . SER A 1 84 ? 5.155 3.109 -17.328 1.00 86.50 84 SER A N 1
ATOM 647 C CA . SER A 1 84 ? 5.984 3.992 -16.498 1.00 86.50 84 SER A CA 1
ATOM 648 C C . SER A 1 84 ? 7.310 3.369 -16.084 1.00 86.50 84 SER A C 1
ATOM 650 O O . SER A 1 84 ? 8.318 4.073 -16.002 1.00 86.50 84 SER A O 1
ATOM 652 N N . GLN A 1 85 ? 7.348 2.056 -15.844 1.00 84.06 85 GLN A N 1
ATOM 653 C CA . GLN A 1 85 ? 8.553 1.357 -15.393 1.00 84.06 85 GLN A CA 1
ATOM 654 C C . GLN A 1 85 ? 8.726 0.014 -16.110 1.00 84.06 85 GLN A C 1
ATOM 656 O O . GLN A 1 85 ? 7.762 -0.638 -16.505 1.00 84.06 85 GLN A O 1
ATOM 661 N N . HIS A 1 86 ? 9.981 -0.416 -16.278 1.00 83.62 86 HIS A N 1
ATOM 662 C CA . HIS A 1 86 ? 10.302 -1.735 -16.819 1.00 83.62 86 HIS A CA 1
ATOM 663 C C . HIS A 1 86 ? 11.363 -2.442 -15.953 1.00 83.62 86 HIS A C 1
ATOM 665 O O . HIS A 1 86 ? 12.509 -1.981 -15.912 1.00 83.62 86 HIS A O 1
ATOM 671 N N . PRO A 1 87 ? 11.031 -3.571 -15.290 1.00 86.62 87 PRO A N 1
ATOM 672 C CA . PRO A 1 87 ? 9.713 -4.218 -15.265 1.00 86.62 87 PRO A CA 1
ATOM 673 C C . PRO A 1 87 ? 8.670 -3.395 -14.488 1.00 86.62 87 PRO A C 1
ATOM 675 O O . PRO A 1 87 ? 9.028 -2.653 -13.581 1.00 86.62 87 PRO A O 1
ATOM 678 N N . ALA A 1 88 ? 7.395 -3.551 -14.842 1.00 91.56 88 ALA A N 1
ATOM 679 C CA . ALA A 1 88 ? 6.278 -2.974 -14.098 1.00 91.56 88 ALA A CA 1
ATOM 680 C C . ALA A 1 88 ? 6.009 -3.739 -12.798 1.00 91.56 88 ALA A C 1
ATOM 682 O O . ALA A 1 88 ? 6.375 -4.918 -12.671 1.00 91.56 88 ALA A O 1
ATOM 683 N N . TYR A 1 89 ? 5.312 -3.098 -11.857 1.00 93.88 89 TYR A N 1
ATOM 684 C CA . TYR A 1 89 ? 4.825 -3.805 -10.676 1.00 93.88 89 TYR A CA 1
ATOM 685 C C . TYR A 1 89 ? 3.794 -4.875 -11.044 1.00 93.88 89 TYR A C 1
ATOM 687 O O . TYR A 1 89 ? 2.915 -4.701 -11.895 1.00 93.88 89 TYR A O 1
ATOM 695 N N . SER A 1 90 ? 3.959 -6.013 -10.384 1.00 94.88 90 SER A N 1
ATOM 696 C CA . SER A 1 90 ? 3.126 -7.209 -10.539 1.00 94.88 90 SER A CA 1
ATOM 697 C C . SER A 1 90 ? 2.578 -7.687 -9.203 1.00 94.88 90 SER A C 1
ATOM 699 O O . SER A 1 90 ? 1.752 -8.587 -9.197 1.00 94.88 90 SER A O 1
ATOM 701 N N . ARG A 1 91 ? 2.985 -7.080 -8.078 1.00 96.69 91 ARG A N 1
ATOM 702 C CA . ARG A 1 91 ? 2.464 -7.382 -6.740 1.00 96.69 91 ARG A CA 1
ATOM 703 C C . ARG A 1 91 ? 2.026 -6.111 -6.021 1.00 96.69 91 ARG A C 1
ATOM 705 O O . ARG A 1 91 ? 2.819 -5.177 -5.889 1.00 96.69 91 ARG A O 1
ATOM 712 N N . LEU A 1 92 ? 0.800 -6.115 -5.506 1.00 97.62 92 LEU A N 1
ATOM 713 C CA . LEU A 1 92 ? 0.228 -5.047 -4.689 1.00 97.62 92 LEU A CA 1
ATOM 714 C C . LEU A 1 92 ? -0.224 -5.599 -3.340 1.00 97.62 92 LEU A C 1
ATOM 716 O O . LEU A 1 92 ? -1.150 -6.402 -3.277 1.00 97.62 92 LEU A O 1
ATOM 720 N N . THR A 1 93 ? 0.382 -5.121 -2.260 1.00 98.06 93 THR A N 1
ATOM 721 C CA . THR A 1 93 ? -0.066 -5.403 -0.891 1.00 98.06 93 THR A CA 1
ATOM 722 C C . THR A 1 93 ? -0.807 -4.183 -0.351 1.00 98.06 93 THR A C 1
ATOM 724 O O . THR A 1 93 ? -0.258 -3.083 -0.365 1.00 98.06 93 THR A O 1
ATOM 727 N N . ILE A 1 94 ? -2.031 -4.348 0.153 1.00 98.38 94 ILE A N 1
ATOM 728 C CA . ILE A 1 94 ? -2.820 -3.272 0.767 1.00 98.38 94 ILE A CA 1
ATOM 729 C C . ILE A 1 94 ? -3.019 -3.584 2.250 1.00 98.38 94 ILE A C 1
ATOM 731 O O . ILE A 1 94 ? -3.647 -4.578 2.606 1.00 98.38 94 ILE A O 1
ATOM 735 N N . ILE A 1 95 ? -2.504 -2.713 3.118 1.00 98.44 95 ILE A N 1
ATOM 736 C CA . ILE A 1 95 ? -2.543 -2.851 4.579 1.00 98.44 95 ILE A CA 1
ATOM 737 C C . ILE A 1 95 ? -3.559 -1.866 5.162 1.00 98.44 95 ILE A C 1
ATOM 739 O O . ILE A 1 95 ? -3.495 -0.665 4.903 1.00 98.44 95 ILE A O 1
ATOM 743 N N . GLY A 1 96 ? -4.456 -2.362 6.010 1.00 97.38 96 GLY A N 1
ATOM 744 C CA . GLY A 1 96 ? -5.497 -1.597 6.699 1.00 97.38 96 GLY A CA 1
ATOM 745 C C . GLY A 1 96 ? -6.910 -1.826 6.203 1.00 97.38 96 GLY A C 1
ATOM 746 O O . GLY A 1 96 ? -7.814 -1.110 6.626 1.00 97.38 96 GLY A O 1
ATOM 747 N N . THR A 1 97 ? -7.108 -2.800 5.320 1.00 95.88 97 THR A N 1
ATOM 748 C CA . THR A 1 97 ? -8.424 -3.159 4.802 1.00 95.88 97 THR A CA 1
ATOM 749 C C . THR A 1 97 ? -8.573 -4.672 4.728 1.00 95.88 97 THR A C 1
ATOM 751 O O . THR A 1 97 ? -7.601 -5.386 4.493 1.00 95.88 97 THR A O 1
ATOM 754 N N . SER A 1 98 ? -9.801 -5.146 4.919 1.00 94.19 98 SER A N 1
ATOM 755 C CA . SER A 1 98 ? -10.228 -6.480 4.503 1.00 94.19 98 SER A CA 1
ATOM 756 C C . SER A 1 98 ? -10.569 -6.468 3.005 1.00 94.19 98 SER A C 1
ATOM 758 O O . SER A 1 98 ? -10.676 -5.378 2.423 1.00 94.19 98 SER A O 1
ATOM 760 N N . PRO A 1 99 ? -10.797 -7.635 2.374 1.00 93.19 99 PRO A N 1
ATOM 761 C CA . PRO A 1 99 ? -11.366 -7.676 1.034 1.00 93.19 99 PRO A CA 1
ATOM 762 C C . PRO A 1 99 ? -12.680 -6.906 0.984 1.00 93.19 99 PRO A C 1
ATOM 764 O O . PRO A 1 99 ? -13.548 -7.072 1.844 1.00 93.19 99 PRO A O 1
ATOM 767 N N . ASP A 1 100 ? -12.808 -6.075 -0.039 1.00 95.75 100 ASP A N 1
ATOM 768 C CA . ASP A 1 100 ? -13.989 -5.281 -0.334 1.00 95.75 100 ASP A CA 1
ATOM 769 C C . ASP A 1 100 ? -14.379 -5.537 -1.791 1.00 95.75 100 ASP A C 1
ATOM 771 O O . ASP A 1 100 ? -13.516 -5.587 -2.667 1.00 95.75 100 ASP A O 1
ATOM 775 N N . GLY A 1 101 ? -15.672 -5.741 -2.048 1.00 95.56 101 GLY A N 1
ATOM 776 C CA . GLY A 1 101 ? -16.146 -6.171 -3.364 1.00 95.56 101 GLY A CA 1
ATOM 777 C C . GLY A 1 101 ? -15.868 -5.156 -4.472 1.00 95.56 101 GLY A C 1
ATOM 778 O O . GLY A 1 101 ? -15.556 -5.556 -5.593 1.00 95.56 101 GLY A O 1
ATOM 779 N N . GLU A 1 102 ? -15.938 -3.857 -4.171 1.00 95.81 102 GLU A N 1
ATOM 780 C CA . GLU A 1 102 ? -15.673 -2.806 -5.156 1.00 95.81 102 GLU A CA 1
ATOM 781 C C . GLU A 1 102 ? -14.175 -2.692 -5.442 1.00 95.81 102 GLU A C 1
ATOM 783 O O . GLU A 1 102 ? -13.778 -2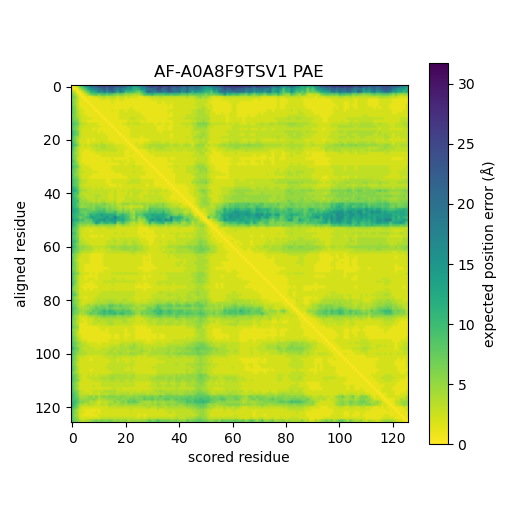.633 -6.606 1.00 95.81 102 GLU A O 1
ATOM 788 N N . LEU A 1 103 ? -13.339 -2.731 -4.399 1.00 96.62 103 LEU A N 1
ATOM 789 C CA . LEU A 1 103 ? -11.882 -2.701 -4.540 1.00 96.62 103 LEU A CA 1
ATOM 790 C C . LEU A 1 103 ? -11.344 -3.934 -5.281 1.00 96.62 103 LEU A C 1
ATOM 792 O O . LEU A 1 103 ? -10.506 -3.798 -6.171 1.00 96.62 103 LEU A O 1
ATOM 796 N N . CYS A 1 104 ? -11.831 -5.132 -4.949 1.00 96.94 104 CYS A N 1
ATOM 797 C CA . CYS A 1 104 ? -11.445 -6.357 -5.648 1.00 96.94 104 CYS A CA 1
ATOM 798 C C . CYS A 1 104 ? -11.851 -6.296 -7.125 1.00 96.94 104 CYS A C 1
ATOM 800 O O . CYS A 1 104 ? -11.019 -6.552 -7.988 1.00 96.94 104 CYS A O 1
ATOM 802 N N . ALA A 1 105 ? -13.088 -5.888 -7.428 1.00 97.44 105 ALA A N 1
ATOM 803 C CA . ALA A 1 105 ? -13.558 -5.776 -8.807 1.00 97.44 105 ALA A CA 1
ATOM 804 C C . ALA A 1 105 ? -12.820 -4.693 -9.612 1.00 97.44 105 ALA A C 1
ATOM 806 O O . ALA A 1 105 ? -12.722 -4.807 -10.833 1.00 97.44 105 ALA A O 1
ATOM 807 N N . LEU A 1 106 ? -12.333 -3.631 -8.959 1.00 96.50 106 LEU A N 1
ATOM 808 C CA . LEU A 1 106 ? -11.452 -2.640 -9.579 1.00 96.50 106 LEU A CA 1
ATOM 809 C C . LEU A 1 106 ? -10.134 -3.297 -10.005 1.00 96.50 106 LEU A C 1
ATOM 811 O O . LEU A 1 106 ? -9.815 -3.299 -11.186 1.00 96.50 106 LEU A O 1
ATOM 815 N N . LEU A 1 107 ? -9.432 -3.933 -9.067 1.00 96.88 107 LEU A N 1
ATOM 816 C CA . LEU A 1 107 ? -8.130 -4.553 -9.325 1.00 96.88 107 LEU A CA 1
ATOM 817 C C . LEU A 1 107 ? -8.216 -5.711 -10.332 1.00 96.88 107 LEU A C 1
ATOM 819 O O . LEU A 1 107 ? -7.352 -5.853 -11.195 1.00 96.88 107 LEU A O 1
ATOM 823 N N . GLU A 1 108 ? -9.286 -6.506 -10.291 1.00 96.69 108 GLU A N 1
ATOM 824 C CA . GLU A 1 108 ? -9.523 -7.578 -11.265 1.00 96.69 108 GLU A CA 1
ATOM 825 C C . GLU A 1 108 ? -9.654 -7.064 -12.706 1.00 96.69 108 GLU A C 1
ATOM 827 O O . GLU A 1 108 ? -9.205 -7.737 -13.638 1.00 96.69 108 GLU A O 1
ATOM 832 N N . LYS A 1 109 ? -10.224 -5.866 -12.916 1.00 94.94 109 LYS A N 1
ATOM 833 C CA . LYS A 1 109 ? -10.285 -5.242 -14.252 1.00 94.94 109 LYS A CA 1
ATOM 834 C C . LYS A 1 109 ? -8.900 -4.876 -14.778 1.00 94.94 109 LYS A C 1
ATOM 836 O O . LYS A 1 109 ? -8.691 -4.950 -15.987 1.00 94.94 109 LYS A O 1
ATOM 841 N N . ASP A 1 110 ? -7.970 -4.577 -13.877 1.00 91.38 110 ASP A N 1
ATOM 842 C CA . ASP A 1 110 ? -6.575 -4.247 -14.184 1.00 91.38 110 ASP A CA 1
ATOM 843 C C . ASP A 1 110 ? -5.675 -5.499 -14.268 1.00 91.38 110 ASP A C 1
ATOM 845 O O . ASP A 1 110 ? -4.446 -5.407 -14.353 1.00 91.38 110 ASP A O 1
ATOM 849 N N . GLY A 1 111 ? -6.287 -6.692 -14.256 1.00 95.38 111 GLY A N 1
ATOM 850 C CA . GLY A 1 111 ? -5.624 -7.985 -14.433 1.00 95.38 111 GLY A CA 1
ATOM 851 C C . GLY A 1 111 ? -5.086 -8.617 -13.149 1.00 95.38 111 GLY A C 1
ATOM 852 O O . GLY A 1 111 ? -4.539 -9.720 -13.203 1.00 95.38 111 GLY A O 1
ATOM 853 N N . PHE A 1 112 ? -5.259 -7.963 -12.001 1.00 96.50 112 PHE A N 1
ATOM 854 C CA . PHE A 1 112 ? -4.823 -8.477 -10.709 1.00 96.50 112 PHE A CA 1
ATOM 855 C C . PHE A 1 112 ? -5.721 -9.600 -10.189 1.00 96.50 112 PHE A C 1
ATOM 857 O O . PHE A 1 112 ? -6.935 -9.615 -10.384 1.00 96.50 112 PHE A O 1
ATOM 864 N N . LYS A 1 113 ? -5.121 -10.539 -9.460 1.00 97.38 113 LYS A N 1
ATOM 865 C CA . LYS A 1 113 ? -5.819 -11.620 -8.760 1.00 97.38 113 LYS A CA 1
ATOM 866 C C . LYS A 1 113 ? -5.484 -11.565 -7.285 1.00 97.38 113 LYS A C 1
ATOM 868 O O . LYS A 1 113 ? -4.314 -11.473 -6.936 1.00 97.38 113 LYS A O 1
ATOM 873 N N . LEU A 1 114 ? -6.500 -11.668 -6.435 1.00 97.19 114 LEU A N 1
ATOM 874 C CA . LEU A 1 114 ? -6.320 -11.755 -4.988 1.00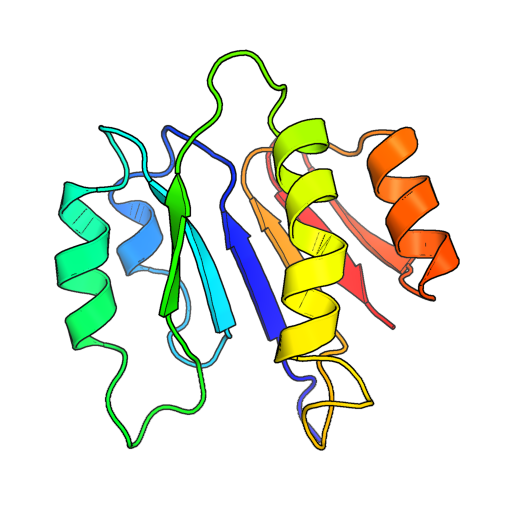 97.19 114 LEU A CA 1
ATOM 875 C C . LEU A 1 114 ? -5.555 -13.045 -4.634 1.00 97.19 114 LEU A C 1
ATOM 877 O O . LEU A 1 114 ? -6.029 -14.146 -4.924 1.00 97.19 114 LEU A O 1
ATOM 881 N N . THR A 1 115 ? -4.385 -12.915 -4.011 1.00 97.06 115 THR A N 1
ATOM 882 C CA . THR A 1 115 ? -3.502 -14.028 -3.611 1.00 97.06 115 THR A CA 1
ATOM 883 C C . THR A 1 115 ? -3.470 -14.242 -2.101 1.00 97.06 115 THR A C 1
ATOM 885 O O . THR A 1 115 ? -3.312 -15.375 -1.644 1.00 97.06 115 THR A O 1
ATOM 888 N N . LEU A 1 116 ? -3.672 -13.179 -1.319 1.00 95.50 116 LEU A N 1
ATOM 889 C CA . LEU A 1 116 ? -3.752 -13.223 0.139 1.00 95.50 116 LEU A CA 1
ATOM 890 C C . LEU A 1 116 ? -4.894 -12.342 0.626 1.00 95.50 116 LEU A C 1
ATOM 892 O O . LEU A 1 116 ? -5.147 -11.266 0.093 1.00 95.50 116 LEU A O 1
ATOM 896 N N . S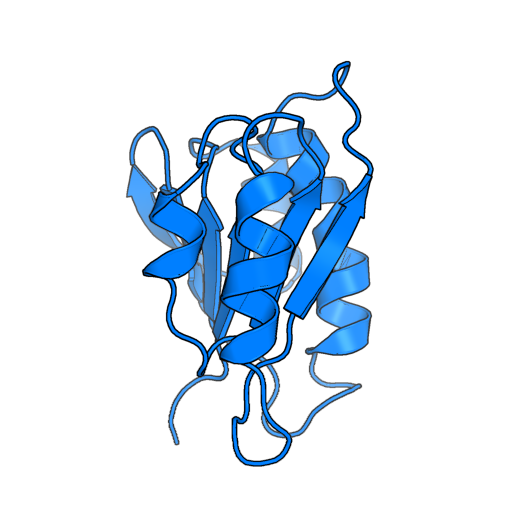ER A 1 117 ? -5.575 -12.796 1.673 1.00 94.19 117 SER A N 1
ATOM 897 C CA . SER A 1 117 ? -6.621 -12.025 2.327 1.00 94.19 117 SER A CA 1
ATOM 898 C C . SER A 1 117 ? -6.722 -12.384 3.803 1.00 94.19 117 SER A C 1
ATOM 900 O O . SER A 1 117 ? -6.923 -13.549 4.151 1.00 94.19 117 SER A O 1
ATOM 902 N N . ASN A 1 118 ? -6.667 -11.370 4.658 1.00 92.75 118 ASN A N 1
ATOM 903 C CA . ASN A 1 118 ? -7.042 -11.435 6.064 1.00 92.75 118 ASN A CA 1
ATOM 904 C C . ASN A 1 118 ? -7.750 -10.131 6.493 1.00 92.75 118 ASN A C 1
ATOM 906 O O . ASN A 1 118 ? -7.998 -9.246 5.677 1.00 92.75 118 ASN A O 1
ATOM 910 N N . ASP A 1 119 ? -8.085 -10.004 7.779 1.00 88.12 119 ASP A N 1
ATOM 911 C CA . ASP A 1 119 ? -8.877 -8.880 8.306 1.00 88.12 119 ASP A CA 1
ATOM 912 C C . ASP A 1 119 ? -8.209 -7.499 8.174 1.00 88.12 119 ASP A C 1
ATOM 914 O O . ASP A 1 119 ? -8.851 -6.477 8.426 1.00 88.12 119 ASP A O 1
ATOM 918 N N . ARG A 1 120 ? -6.909 -7.438 7.864 1.00 89.94 120 ARG A N 1
ATOM 919 C CA . ARG A 1 120 ? -6.134 -6.189 7.834 1.00 89.94 120 ARG A CA 1
ATOM 920 C C . ARG A 1 120 ? -5.185 -6.070 6.656 1.00 89.94 120 ARG A C 1
ATOM 922 O O . ARG A 1 120 ? -4.520 -5.046 6.542 1.00 89.94 120 ARG A O 1
ATOM 929 N N . GLU A 1 121 ? -5.080 -7.087 5.825 1.00 95.56 121 GLU A N 1
ATOM 930 C CA . GLU A 1 121 ? -4.138 -7.118 4.725 1.00 95.56 121 GLU A CA 1
ATOM 931 C C . GLU A 1 121 ? -4.697 -7.973 3.601 1.00 95.56 121 GLU A C 1
ATOM 933 O O . GLU A 1 121 ? -5.194 -9.083 3.818 1.00 95.56 121 GLU A O 1
ATOM 938 N N . ILE A 1 122 ? -4.591 -7.437 2.395 1.00 97.75 122 ILE A N 1
ATOM 939 C CA . ILE A 1 122 ? -4.921 -8.132 1.162 1.00 97.75 122 ILE A CA 1
ATOM 940 C C . ILE A 1 122 ? -3.764 -7.971 0.184 1.00 97.75 122 ILE A C 1
ATOM 942 O O . ILE A 1 122 ? -3.122 -6.922 0.139 1.00 97.75 122 ILE A O 1
ATOM 946 N N . GLU A 1 123 ? -3.488 -9.009 -0.592 1.00 98.06 123 GLU A N 1
ATOM 947 C CA . GLU A 1 123 ? -2.451 -8.995 -1.620 1.00 98.06 123 GLU A CA 1
ATOM 948 C C . GLU A 1 123 ? -3.035 -9.411 -2.958 1.00 98.06 123 GLU A C 1
ATOM 950 O O . GLU A 1 123 ? -3.870 -10.315 -3.030 1.00 98.06 123 GLU A O 1
ATOM 955 N N . PHE A 1 124 ? -2.557 -8.759 -4.009 1.00 97.69 124 PHE A N 1
ATOM 956 C CA . PHE A 1 124 ? -2.893 -9.067 -5.379 1.00 97.69 124 PHE A CA 1
ATOM 957 C C . PHE A 1 124 ? -1.642 -9.251 -6.234 1.00 97.69 124 PHE A C 1
ATOM 959 O O . PHE A 1 124 ? -0.652 -8.538 -6.051 1.00 97.69 124 PHE A O 1
ATOM 966 N N . GLU A 1 125 ? -1.720 -10.146 -7.220 1.00 96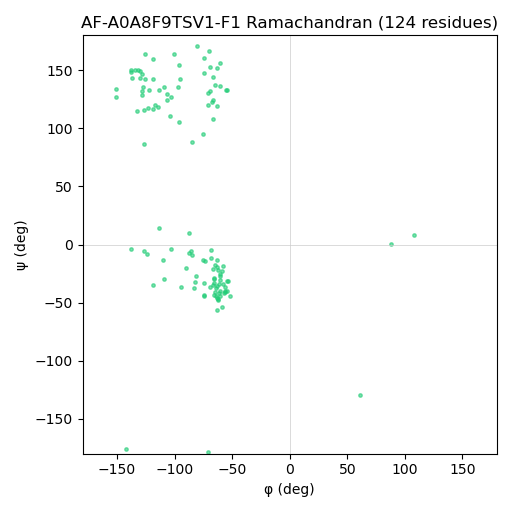.88 125 GLU A N 1
ATOM 967 C CA . GLU A 1 125 ? -0.667 -10.360 -8.219 1.00 96.88 125 GLU A CA 1
ATOM 968 C C . GLU A 1 125 ? -1.205 -10.398 -9.661 1.00 96.88 125 GLU A C 1
ATOM 970 O O . GLU A 1 125 ? -2.344 -10.825 -9.877 1.00 96.88 125 GLU A O 1
ATOM 975 N N . ARG A 1 126 ? -0.389 -9.978 -10.642 1.00 93.38 126 ARG A N 1
ATOM 976 C CA . ARG A 1 126 ? -0.655 -10.080 -12.092 1.00 93.38 126 ARG A CA 1
ATOM 977 C C . ARG A 1 126 ? 0.559 -10.557 -12.887 1.00 93.38 126 ARG A C 1
ATOM 979 O O . ARG A 1 126 ? 1.692 -10.162 -12.528 1.00 93.38 126 ARG A O 1
#

Solvent-accessible surface area (backbone atoms only — not comparable to full-atom values): 6828 Å² total; per-residue (Å²): 131,84,73,36,40,36,39,39,36,46,35,54,73,54,22,72,59,59,60,75,52,66,52,70,27,32,37,38,35,42,49,25,89,49,24,48,77,36,52,66,60,41,51,73,62,56,44,96,90,38,83,18,49,83,48,74,43,82,64,58,90,90,48,55,38,50,60,51,47,53,76,41,48,67,60,48,42,65,62,36,21,80,92,56,31,88,79,32,54,28,33,43,36,38,34,41,26,43,87,42,75,68,49,52,55,52,42,43,74,76,57,31,40,81,76,44,77,44,84,45,35,30,28,31,39,91

Mean predicted aligned error: 3.63 Å